Protein AF-A0A7Y5Q045-F1 (afdb_monomer_lite)

Sequence (59 aa):
MPPLRFRTFGDWTRERFGAPLHRVALDAGSQCPNRDGSKGFGGCVYCDVEGSGTGALRA

Foldseek 3Di:
DDDDPDDDPQNVCCVVPVDGDDDDFDDPVDDDCCPVVVNHHQDDPPADSVGPHPCVPPD

Radius of gyration: 17.97 Å; chains: 1; bounding box: 30×35×51 Å

Structure (mmCIF, N/CA/C/O backbone):
data_AF-A0A7Y5Q045-F1
#
_entry.id   AF-A0A7Y5Q045-F1
#
loop_
_atom_site.group_PDB
_atom_site.id
_atom_site.type_symbol
_atom_site.label_atom_id
_atom_site.label_alt_id
_atom_site.label_comp_id
_atom_site.label_asym_id
_atom_site.label_entity_id
_atom_site.label_seq_id
_atom_site.pdbx_PDB_ins_code
_atom_site.Cartn_x
_atom_site.Cartn_y
_atom_site.Cartn_z
_atom_site.occupancy
_atom_site.B_iso_or_equiv
_atom_site.auth_seq_id
_atom_site.auth_comp_id
_atom_site.auth_asym_id
_atom_site.auth_atom_id
_atom_site.pdbx_PDB_model_num
ATOM 1 N N . MET A 1 1 ? -3.106 4.582 30.043 1.00 68.38 1 MET A N 1
ATOM 2 C CA . MET A 1 1 ? -2.513 5.274 28.877 1.00 68.38 1 MET A CA 1
ATOM 3 C C . MET A 1 1 ? -3.399 6.470 28.564 1.00 68.38 1 MET A C 1
ATOM 5 O O . MET A 1 1 ? -4.607 6.265 28.512 1.00 68.38 1 MET A O 1
ATOM 9 N N . PRO A 1 2 ? -2.868 7.697 28.458 1.00 78.44 2 PRO A N 1
ATOM 10 C CA . PRO A 1 2 ? -3.678 8.857 28.084 1.00 78.44 2 PRO A CA 1
ATOM 11 C C . PRO A 1 2 ? -4.287 8.675 26.678 1.00 78.44 2 PRO A C 1
ATOM 13 O O . PRO A 1 2 ? -3.716 7.934 25.871 1.00 78.44 2 PRO A O 1
ATOM 16 N N . PRO A 1 3 ? -5.435 9.313 26.379 1.00 81.12 3 PRO A N 1
ATOM 17 C CA . PRO A 1 3 ? -6.083 9.192 25.077 1.00 81.12 3 PRO A CA 1
ATOM 18 C C . PRO A 1 3 ? -5.192 9.754 23.963 1.00 81.12 3 PRO A C 1
ATOM 20 O O . PRO A 1 3 ? -4.513 10.771 24.137 1.00 81.12 3 PRO A O 1
ATOM 23 N N . LEU A 1 4 ? -5.193 9.083 22.809 1.00 87.56 4 LEU A N 1
ATOM 24 C CA . LEU A 1 4 ? -4.477 9.551 21.626 1.00 87.56 4 LEU A CA 1
ATOM 25 C C . LEU A 1 4 ? -5.094 10.868 21.135 1.00 87.56 4 LEU A C 1
ATOM 27 O O . LEU A 1 4 ? -6.309 11.043 21.141 1.00 87.56 4 LEU A O 1
ATOM 31 N N . ARG A 1 5 ? -4.252 11.797 20.665 1.00 93.62 5 ARG A N 1
ATOM 32 C CA . ARG A 1 5 ? -4.702 13.082 20.088 1.00 93.62 5 ARG A CA 1
ATOM 33 C C . ARG A 1 5 ? -5.364 12.935 18.714 1.00 93.62 5 ARG A C 1
ATOM 35 O O . ARG A 1 5 ? -5.859 13.913 18.167 1.00 93.62 5 ARG A O 1
ATOM 42 N N . PHE A 1 6 ? -5.338 11.736 18.147 1.00 92.62 6 PHE A N 1
ATOM 43 C CA . PHE A 1 6 ? -5.932 11.404 16.863 1.00 92.62 6 PHE A CA 1
ATOM 44 C C . PHE A 1 6 ? -6.735 10.114 16.991 1.00 92.62 6 PHE A C 1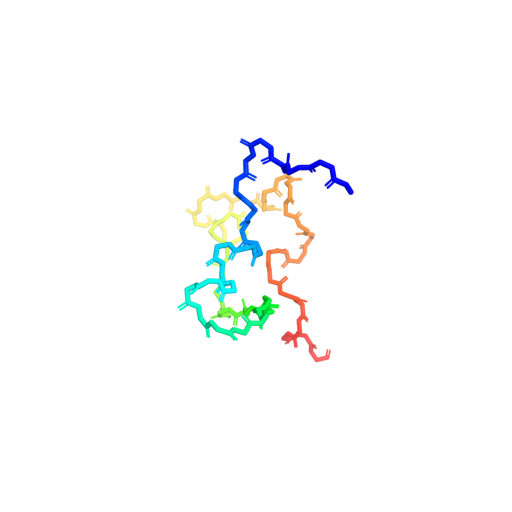
ATOM 46 O O . PHE A 1 6 ? -6.417 9.237 17.796 1.00 92.62 6 PHE A O 1
ATOM 53 N N . ARG A 1 7 ? -7.769 9.996 16.161 1.00 90.69 7 ARG A N 1
ATOM 54 C CA . ARG A 1 7 ? -8.572 8.783 16.048 1.00 90.69 7 ARG A CA 1
ATOM 55 C C . ARG A 1 7 ? -7.808 7.768 15.207 1.00 90.69 7 ARG A C 1
ATOM 57 O O . ARG A 1 7 ? -7.481 8.053 14.055 1.00 90.69 7 ARG A O 1
ATOM 64 N N . THR A 1 8 ? -7.525 6.591 15.758 1.00 92.94 8 THR A N 1
ATOM 65 C CA . THR A 1 8 ? -6.884 5.537 14.967 1.00 92.94 8 THR A CA 1
ATOM 66 C C . THR A 1 8 ? -7.885 4.929 13.991 1.00 92.94 8 THR A C 1
ATOM 68 O O . THR A 1 8 ? -9.092 4.890 14.243 1.00 92.94 8 THR A O 1
ATOM 71 N N . PHE A 1 9 ? -7.386 4.404 12.873 1.00 92.56 9 PHE A N 1
ATOM 72 C CA . PHE A 1 9 ? -8.227 3.647 11.948 1.00 92.56 9 PHE A CA 1
ATOM 73 C C . PHE A 1 9 ? -8.851 2.415 12.628 1.00 92.56 9 PHE A C 1
ATOM 75 O O . PHE A 1 9 ? -9.994 2.064 12.346 1.00 92.56 9 PHE A O 1
ATOM 82 N N . GLY A 1 10 ? -8.136 1.790 13.570 1.00 92.38 10 GLY A N 1
ATOM 83 C CA . GLY A 1 10 ? -8.647 0.672 14.366 1.00 92.38 10 GLY A CA 1
ATOM 84 C C . GLY A 1 10 ? -9.841 1.052 15.246 1.00 92.38 10 GLY A C 1
ATOM 85 O O . GLY A 1 10 ? -10.818 0.312 15.298 1.00 92.38 10 GLY A O 1
ATOM 86 N N . ASP A 1 11 ? -9.799 2.211 15.901 1.00 92.56 11 ASP A N 1
ATOM 87 C CA . ASP A 1 11 ? -10.917 2.682 16.732 1.00 92.56 11 ASP A CA 1
ATOM 88 C C . ASP A 1 11 ? -12.116 3.057 15.861 1.00 92.56 11 ASP A C 1
ATOM 90 O O . ASP A 1 11 ? -13.231 2.605 16.106 1.00 92.56 11 ASP A O 1
ATOM 94 N N . TRP A 1 12 ? -11.872 3.799 14.775 1.00 93.88 12 TRP A N 1
ATOM 95 C CA . TRP A 1 12 ? -12.922 4.167 13.823 1.00 93.88 12 TRP A CA 1
ATOM 96 C C . TRP A 1 12 ? -13.618 2.943 13.211 1.00 93.88 12 TRP A C 1
ATOM 98 O O . TRP A 1 12 ? -14.843 2.910 13.107 1.00 93.88 12 TRP A O 1
ATOM 108 N N . THR A 1 13 ? -12.853 1.921 12.817 1.00 96.56 13 THR A N 1
ATOM 109 C CA . THR A 1 13 ? -13.423 0.694 12.241 1.00 96.56 13 THR A CA 1
ATOM 110 C C . THR A 1 13 ? -14.215 -0.108 13.271 1.00 96.56 13 THR A C 1
ATOM 112 O O . THR A 1 13 ? -15.311 -0.561 12.951 1.00 96.56 13 THR A O 1
ATOM 115 N N . ARG A 1 14 ? -13.737 -0.235 14.516 1.00 94.69 14 ARG A N 1
ATOM 116 C CA . ARG A 1 14 ? -14.506 -0.904 15.580 1.00 94.69 14 ARG A CA 1
ATOM 117 C C . ARG A 1 14 ? -15.819 -0.189 15.879 1.00 94.69 14 ARG A C 1
ATOM 119 O O . ARG A 1 14 ? -16.840 -0.856 15.992 1.00 94.69 14 ARG A O 1
ATOM 126 N N . GLU A 1 15 ? -15.810 1.141 15.956 1.00 95.00 15 GLU A N 1
ATOM 127 C CA . GLU A 1 15 ? -17.034 1.931 16.146 1.00 95.00 15 GLU A CA 1
ATOM 128 C C . GLU A 1 15 ? -18.018 1.754 14.984 1.00 95.00 15 GLU A C 1
ATOM 130 O O . GLU A 1 15 ? -19.219 1.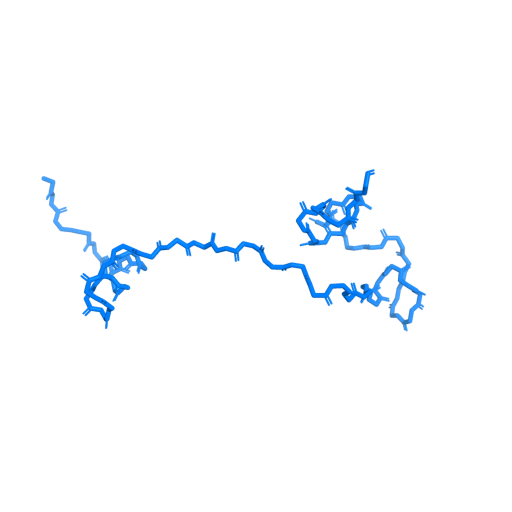620 15.204 1.00 95.00 15 GLU A O 1
ATOM 135 N N . ARG A 1 16 ? -17.522 1.724 13.739 1.00 96.94 16 ARG A N 1
ATOM 136 C CA . ARG A 1 16 ? -18.369 1.613 12.545 1.00 96.94 16 ARG A CA 1
ATOM 137 C C . ARG A 1 16 ? -18.942 0.212 12.319 1.00 96.94 16 ARG A C 1
ATOM 139 O O . ARG A 1 16 ? -20.061 0.104 11.824 1.00 96.94 16 ARG A O 1
ATOM 146 N N . PHE A 1 17 ? -18.172 -0.836 12.600 1.00 96.69 17 PHE A N 1
ATOM 147 C CA . PHE A 1 17 ? -18.505 -2.212 12.208 1.00 96.69 17 PHE A CA 1
ATOM 148 C C . PHE A 1 17 ? -18.768 -3.151 13.394 1.00 96.69 17 PHE A C 1
ATOM 150 O O . PHE A 1 17 ? -19.153 -4.296 13.181 1.00 96.69 17 PHE A O 1
ATOM 157 N N . GLY A 1 18 ? -18.566 -2.699 14.636 1.00 96.69 18 GLY A N 1
ATOM 158 C CA . GLY A 1 18 ? -18.844 -3.472 15.854 1.00 96.69 18 GLY A CA 1
ATOM 159 C C . GLY A 1 18 ? -17.861 -4.614 16.137 1.00 96.69 18 GLY A C 1
ATOM 160 O O . GLY A 1 18 ? -18.029 -5.332 17.120 1.00 96.69 18 GLY A O 1
ATOM 161 N N . ALA A 1 19 ? -16.832 -4.790 15.305 1.00 94.88 19 ALA A N 1
ATOM 162 C CA . ALA A 1 19 ? -15.846 -5.858 15.425 1.00 94.88 19 ALA A CA 1
ATOM 163 C C . ALA A 1 19 ? -14.459 -5.411 14.921 1.00 94.88 19 ALA A C 1
ATOM 165 O O . ALA A 1 19 ? -14.362 -4.464 14.132 1.00 94.88 19 ALA A O 1
ATOM 166 N N . PRO A 1 20 ? -13.367 -6.075 15.352 1.00 91.62 20 PRO A N 1
ATOM 167 C CA . PRO A 1 20 ? -12.053 -5.890 14.748 1.00 91.62 20 PRO A CA 1
ATOM 168 C C . PRO A 1 20 ? -12.083 -6.237 13.256 1.00 91.62 20 PRO A C 1
ATOM 170 O O . PRO A 1 20 ? -12.574 -7.295 12.869 1.00 91.62 20 PRO A O 1
ATOM 173 N N . LEU A 1 21 ? -11.524 -5.360 12.425 1.00 94.94 21 LEU A N 1
ATOM 174 C CA . LEU A 1 21 ? -11.329 -5.637 11.007 1.00 94.94 21 LEU A CA 1
ATOM 175 C C . LEU A 1 21 ? -9.902 -6.097 10.726 1.00 94.94 21 LEU A C 1
ATOM 177 O O . LEU A 1 21 ? -8.936 -5.574 11.285 1.00 94.94 21 LEU A O 1
ATOM 181 N N . HIS A 1 22 ? -9.784 -7.027 9.786 1.00 91.38 22 HIS A N 1
ATOM 182 C CA . HIS A 1 22 ? -8.516 -7.503 9.255 1.00 91.38 22 HIS A CA 1
ATOM 183 C C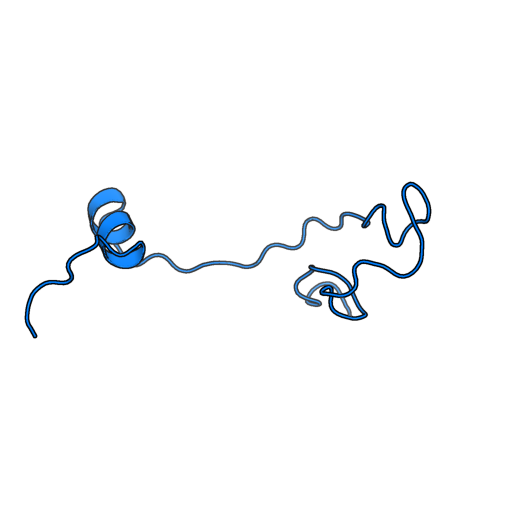 . HIS A 1 22 ? -8.407 -7.125 7.781 1.00 91.38 22 HIS A C 1
ATOM 185 O O . HIS A 1 22 ? -9.383 -7.184 7.033 1.00 91.38 22 HIS A O 1
ATOM 191 N N . ARG A 1 23 ? -7.210 -6.716 7.357 1.00 88.75 23 ARG A N 1
ATOM 192 C CA . ARG A 1 23 ? -6.932 -6.466 5.942 1.00 88.75 23 ARG A CA 1
ATOM 193 C C . ARG A 1 23 ? -6.648 -7.797 5.265 1.00 88.75 23 ARG A C 1
ATOM 195 O O . ARG A 1 23 ? -5.717 -8.490 5.663 1.00 88.75 23 ARG A O 1
ATOM 202 N N . VAL A 1 24 ? -7.430 -8.116 4.242 1.00 87.38 24 VAL A N 1
ATOM 203 C CA . VAL A 1 24 ? -7.146 -9.220 3.327 1.00 87.38 24 VAL A CA 1
ATOM 204 C C . VAL A 1 24 ? -6.485 -8.616 2.104 1.00 87.38 24 VAL A C 1
ATOM 206 O O . VAL A 1 24 ? -7.040 -7.713 1.478 1.00 87.38 24 VAL A O 1
ATOM 209 N N . ALA A 1 25 ? -5.278 -9.071 1.798 1.00 82.19 25 ALA A N 1
ATOM 210 C CA . ALA A 1 25 ? -4.615 -8.656 0.581 1.00 82.19 25 ALA A CA 1
ATOM 211 C C . ALA A 1 25 ? -5.232 -9.430 -0.593 1.00 82.19 25 ALA A C 1
ATOM 213 O O . ALA A 1 25 ? -5.321 -10.656 -0.554 1.00 82.19 25 ALA A O 1
ATOM 214 N N . LEU A 1 26 ? -5.709 -8.699 -1.597 1.00 80.94 26 LEU A N 1
ATOM 215 C CA . LEU A 1 26 ? -6.341 -9.255 -2.787 1.00 80.94 26 LEU A CA 1
ATOM 216 C C . LEU A 1 26 ? -5.447 -8.979 -3.986 1.00 80.94 26 LEU A C 1
ATOM 218 O O . LEU A 1 26 ? -5.034 -7.840 -4.204 1.00 80.94 26 LEU A O 1
ATOM 222 N N . ASP A 1 27 ? -5.180 -10.024 -4.758 1.00 80.69 27 ASP A N 1
ATOM 223 C CA . ASP A 1 27 ? -4.553 -9.906 -6.063 1.00 80.69 27 ASP A CA 1
ATOM 224 C C . ASP A 1 27 ? -5.653 -9.954 -7.127 1.00 80.69 27 ASP A C 1
ATOM 226 O O . ASP A 1 27 ? -6.437 -10.901 -7.180 1.00 80.69 27 ASP A O 1
ATOM 230 N N . ALA A 1 28 ? -5.752 -8.899 -7.933 1.00 81.69 28 ALA A N 1
ATOM 231 C CA . ALA A 1 28 ? -6.768 -8.787 -8.974 1.00 81.69 28 ALA A CA 1
ATOM 232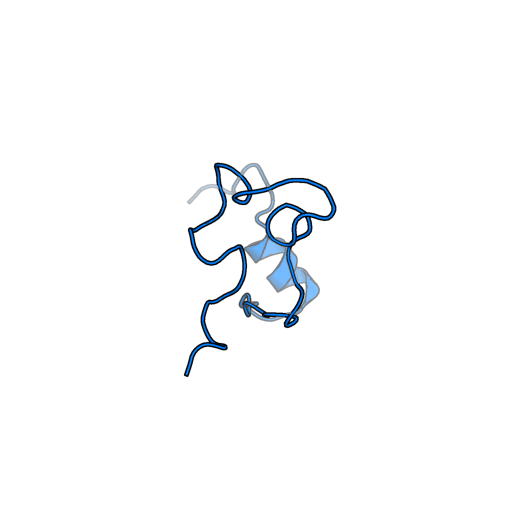 C C . ALA A 1 28 ? -6.360 -9.482 -10.286 1.00 81.69 28 ALA A C 1
ATOM 234 O O . ALA A 1 28 ? -7.101 -9.392 -11.264 1.00 81.69 28 ALA A O 1
ATOM 235 N N . GLY A 1 29 ? -5.179 -10.112 -10.348 1.00 81.81 29 GLY A N 1
ATOM 236 C CA . GLY A 1 29 ? -4.632 -10.681 -11.582 1.00 81.81 29 GLY A CA 1
ATOM 237 C C . GLY A 1 29 ? -4.348 -9.624 -12.654 1.00 81.81 29 GLY A C 1
ATOM 238 O O . GLY A 1 29 ? -4.299 -9.937 -13.842 1.00 81.81 29 GLY A O 1
ATOM 239 N N . SER A 1 30 ? -4.217 -8.356 -12.256 1.00 83.44 30 SER A N 1
ATOM 240 C CA . SER A 1 30 ? -3.986 -7.242 -13.168 1.00 83.44 30 SER A CA 1
ATOM 241 C C . SER A 1 30 ? -2.503 -7.082 -13.484 1.00 83.44 30 SER A C 1
ATOM 243 O O . SER A 1 30 ? -1.629 -7.300 -12.644 1.00 83.44 30 SER A O 1
ATOM 245 N N . GLN A 1 31 ? -2.208 -6.661 -14.713 1.00 85.25 31 GLN A N 1
ATOM 246 C CA . GLN A 1 31 ? -0.845 -6.337 -15.118 1.00 85.25 31 GLN A CA 1
ATOM 247 C C . GLN A 1 31 ? -0.520 -4.866 -14.810 1.00 85.25 31 GLN A C 1
ATOM 249 O O . GLN A 1 31 ? -1.389 -3.993 -14.853 1.00 85.25 31 GLN A O 1
ATOM 254 N N . CYS A 1 32 ? 0.739 -4.583 -14.461 1.00 89.56 32 CYS A N 1
ATOM 255 C CA . CYS A 1 32 ? 1.196 -3.227 -14.157 1.00 89.56 32 CYS A CA 1
ATOM 256 C C . CYS A 1 32 ? 1.646 -2.506 -15.440 1.00 89.56 32 CYS A C 1
ATOM 258 O O . CYS A 1 32 ? 2.574 -2.996 -16.087 1.00 89.56 32 CYS A O 1
ATOM 260 N N . PRO A 1 33 ? 1.129 -1.299 -15.741 1.00 91.81 33 PRO A N 1
ATOM 261 C CA . PRO A 1 33 ? 1.463 -0.579 -16.972 1.00 91.81 33 PRO A CA 1
ATOM 262 C C . PRO A 1 33 ? 2.930 -0.123 -17.068 1.00 91.81 33 PRO A C 1
ATOM 264 O O . PRO A 1 33 ? 3.453 0.150 -18.146 1.00 91.81 33 PRO A O 1
ATOM 267 N N . ASN A 1 34 ? 3.616 -0.038 -15.925 1.00 92.75 34 ASN A N 1
ATOM 268 C CA . ASN A 1 34 ? 5.047 0.276 -15.856 1.00 92.75 34 ASN A CA 1
ATOM 269 C C . ASN A 1 34 ? 5.933 -0.974 -16.016 1.00 92.75 34 ASN A C 1
ATOM 271 O O . ASN A 1 34 ? 7.159 -0.864 -16.009 1.00 92.75 34 ASN A O 1
ATOM 275 N N . ARG A 1 35 ? 5.327 -2.166 -16.086 1.00 89.56 35 ARG A N 1
ATOM 276 C CA . ARG A 1 35 ? 6.009 -3.451 -16.296 1.00 89.56 35 ARG A CA 1
ATOM 277 C C . ARG A 1 35 ? 5.632 -4.090 -17.629 1.00 89.56 35 ARG A C 1
ATOM 279 O O . ARG A 1 35 ? 6.489 -4.715 -18.238 1.00 89.56 35 ARG A O 1
ATOM 286 N N . ASP A 1 36 ? 4.389 -3.932 -18.076 1.00 90.25 36 ASP A N 1
ATOM 287 C CA . ASP A 1 36 ? 3.915 -4.449 -19.366 1.00 90.25 36 A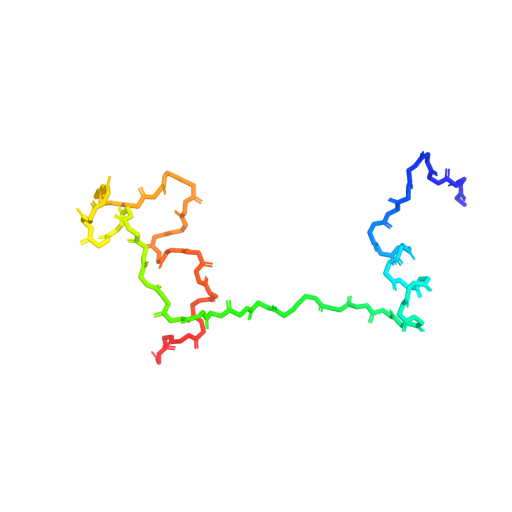SP A CA 1
ATOM 288 C C . ASP A 1 36 ? 4.387 -3.631 -20.581 1.00 90.25 36 ASP A C 1
ATOM 290 O O . ASP A 1 36 ? 4.209 -4.069 -21.714 1.00 90.25 36 ASP A O 1
ATOM 294 N N . GLY A 1 37 ? 5.014 -2.470 -20.358 1.00 91.75 37 GLY A N 1
ATOM 295 C CA . GLY A 1 37 ? 5.552 -1.616 -21.417 1.00 91.75 37 GLY A CA 1
ATOM 296 C C . GLY A 1 37 ? 4.606 -0.520 -21.909 1.00 91.75 37 GLY A C 1
ATOM 297 O O . GLY A 1 37 ? 5.035 0.332 -22.684 1.00 91.75 37 GLY A O 1
ATOM 298 N N . SER A 1 38 ? 3.344 -0.487 -21.470 1.00 94.75 38 SER A N 1
ATOM 299 C CA . SER A 1 38 ? 2.346 0.476 -21.964 1.00 94.75 38 SER A CA 1
ATOM 300 C C . SER A 1 38 ? 2.587 1.913 -21.491 1.00 94.75 38 SER A C 1
ATOM 302 O O . SER A 1 38 ? 2.260 2.859 -22.208 1.00 94.75 38 SER A O 1
ATOM 304 N N . LYS A 1 39 ? 3.159 2.099 -20.294 1.00 94.31 39 LYS A N 1
ATOM 305 C CA . LYS A 1 39 ? 3.520 3.420 -19.736 1.00 94.31 39 LYS A CA 1
ATOM 306 C C . LYS A 1 39 ? 4.984 3.532 -19.311 1.00 94.31 39 LYS A C 1
ATOM 308 O O . LYS A 1 39 ? 5.447 4.631 -19.018 1.00 94.31 39 LYS A O 1
ATOM 313 N N . GLY A 1 40 ? 5.709 2.420 -19.269 1.00 91.81 40 GLY A N 1
ATOM 314 C CA . GLY A 1 40 ? 7.116 2.371 -18.894 1.00 91.81 40 GLY A CA 1
ATOM 315 C C . GLY A 1 40 ? 7.629 0.939 -18.805 1.00 91.81 40 GLY A C 1
ATOM 316 O O . GLY A 1 40 ? 6.872 -0.011 -19.001 1.00 91.81 40 GLY A O 1
ATOM 317 N N . PHE A 1 41 ? 8.912 0.795 -18.481 1.00 90.69 41 PHE A N 1
ATOM 318 C CA . PHE A 1 41 ? 9.595 -0.495 -18.392 1.00 90.69 41 PHE A CA 1
ATOM 319 C C . PHE A 1 41 ? 10.265 -0.669 -17.025 1.00 90.69 41 PHE A C 1
ATOM 321 O O . PHE A 1 41 ? 10.673 0.306 -16.398 1.00 90.69 41 PHE A O 1
ATOM 328 N N . GLY A 1 42 ? 10.405 -1.919 -16.576 1.00 88.56 42 GLY A N 1
ATOM 329 C CA . GLY A 1 42 ? 11.148 -2.280 -15.358 1.00 88.56 42 GLY A CA 1
ATOM 330 C C . GLY A 1 42 ? 10.373 -2.165 -14.038 1.00 88.56 42 GLY A C 1
ATOM 331 O O . GLY A 1 42 ? 10.815 -2.714 -13.032 1.00 88.56 42 GLY A O 1
ATOM 332 N N . GLY A 1 43 ? 9.190 -1.546 -14.031 1.00 90.69 43 GLY A N 1
ATOM 333 C CA . GLY A 1 43 ? 8.387 -1.333 -12.825 1.00 90.69 43 GLY A CA 1
ATOM 334 C C . GLY A 1 43 ? 8.796 -0.100 -12.014 1.00 90.69 43 GLY A C 1
ATOM 335 O O . GLY A 1 43 ? 9.750 0.604 -12.332 1.00 90.69 43 GLY A O 1
ATOM 336 N N . CYS A 1 44 ? 8.026 0.209 -10.967 1.00 91.00 44 CYS A N 1
ATOM 337 C CA . CYS A 1 44 ? 8.325 1.342 -10.092 1.00 91.00 44 CYS A CA 1
ATOM 338 C C . CYS A 1 44 ? 9.515 1.029 -9.176 1.00 91.00 44 CYS A C 1
ATOM 340 O O . CYS A 1 44 ? 9.616 -0.083 -8.668 1.00 91.00 44 CYS A O 1
ATOM 342 N N . VAL A 1 45 ? 10.328 2.042 -8.855 1.00 91.19 45 VAL A N 1
ATOM 343 C CA . VAL A 1 45 ? 11.505 1.914 -7.965 1.00 91.19 45 VAL A CA 1
ATOM 344 C C . VAL A 1 45 ? 11.185 1.396 -6.558 1.00 91.19 45 VAL A C 1
ATOM 346 O O . VAL A 1 45 ? 12.066 0.907 -5.865 1.00 91.19 45 VAL A O 1
ATOM 349 N N . TYR A 1 46 ? 9.932 1.533 -6.127 1.00 89.38 46 TYR A N 1
ATOM 350 C CA . TYR A 1 46 ? 9.440 1.091 -4.822 1.00 89.38 46 TYR A CA 1
ATOM 351 C C . TYR A 1 46 ? 8.640 -0.215 -4.893 1.00 89.38 46 TYR A C 1
ATOM 353 O O . TYR A 1 46 ? 8.216 -0.721 -3.856 1.00 89.38 46 TYR A O 1
ATOM 361 N N . CYS A 1 47 ? 8.346 -0.723 -6.094 1.00 86.88 47 CYS A N 1
ATOM 362 C CA . CYS A 1 47 ? 7.668 -2.004 -6.224 1.00 86.88 47 CYS A CA 1
ATOM 363 C C . CYS A 1 47 ? 8.668 -3.129 -5.975 1.00 86.88 47 CYS A C 1
ATOM 365 O O . CYS A 1 47 ? 9.807 -3.060 -6.435 1.00 86.88 47 CYS A O 1
ATOM 367 N N . ASP A 1 48 ? 8.200 -4.199 -5.335 1.00 83.81 48 ASP A N 1
ATOM 368 C CA . ASP A 1 48 ? 8.927 -5.463 -5.325 1.00 83.81 48 ASP A CA 1
ATOM 369 C C . ASP A 1 48 ? 9.185 -5.932 -6.765 1.00 83.81 48 ASP A C 1
ATOM 371 O O . ASP A 1 48 ? 8.444 -5.553 -7.683 1.00 83.81 48 ASP A O 1
ATOM 375 N N . VAL A 1 49 ? 10.220 -6.754 -6.969 1.00 81.25 49 VAL A N 1
ATOM 376 C CA . VAL A 1 49 ? 10.586 -7.333 -8.270 1.00 81.25 49 VAL A CA 1
ATOM 377 C C . VAL A 1 49 ? 9.413 -8.031 -8.954 1.00 81.25 49 VAL A C 1
ATOM 379 O O . VAL A 1 49 ? 9.346 -8.017 -10.183 1.00 81.25 49 VAL A O 1
ATOM 382 N N . GLU A 1 50 ? 8.454 -8.546 -8.187 1.00 78.19 50 GLU A N 1
ATOM 383 C CA . GLU A 1 50 ? 7.263 -9.223 -8.698 1.00 78.19 50 GLU A CA 1
ATOM 384 C C . GLU A 1 50 ? 6.033 -8.310 -8.858 1.00 78.19 50 GLU A C 1
ATOM 386 O O . GLU A 1 50 ? 5.041 -8.719 -9.459 1.00 78.19 50 GLU A O 1
ATOM 391 N N . GLY A 1 51 ? 6.096 -7.055 -8.401 1.00 82.88 51 GLY A N 1
ATOM 392 C CA . GLY A 1 51 ? 4.994 -6.088 -8.456 1.00 82.88 51 GLY A CA 1
ATOM 393 C C . GLY A 1 51 ? 4.342 -5.831 -7.094 1.00 82.88 51 GLY A C 1
ATOM 394 O O . GLY A 1 51 ? 4.951 -6.040 -6.055 1.00 82.88 51 GLY A O 1
ATOM 395 N N . SER A 1 52 ? 3.114 -5.303 -7.091 1.00 80.75 52 SER A N 1
ATOM 396 C CA . SER A 1 52 ? 2.360 -4.989 -5.860 1.00 80.75 52 SER A CA 1
ATOM 397 C C . SER A 1 52 ? 1.388 -6.092 -5.427 1.00 80.75 52 SER A C 1
ATOM 399 O O . SER A 1 52 ? 0.597 -5.873 -4.510 1.00 80.75 52 SER A O 1
ATOM 401 N N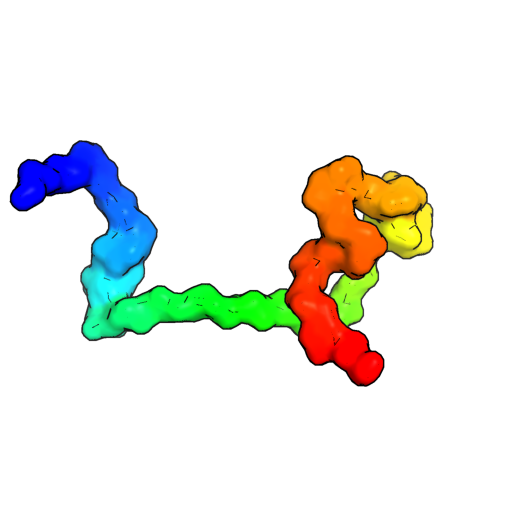 . GLY A 1 53 ? 1.378 -7.224 -6.134 1.00 80.12 53 GLY A N 1
ATOM 402 C CA . GLY A 1 53 ? 0.544 -8.377 -5.803 1.00 80.12 53 GLY A CA 1
ATOM 403 C C . GLY A 1 53 ? 0.991 -9.050 -4.507 1.00 80.12 53 GLY A C 1
ATOM 404 O O . GLY A 1 53 ? 2.046 -8.745 -3.954 1.00 80.12 53 GLY A O 1
ATOM 405 N N . THR A 1 54 ? 0.190 -9.991 -4.015 1.00 77.12 54 THR A N 1
ATOM 406 C CA . THR A 1 54 ? 0.530 -10.757 -2.802 1.00 77.12 54 THR A CA 1
ATOM 407 C C . THR A 1 54 ? 1.554 -11.857 -3.058 1.00 77.12 54 THR A C 1
ATOM 409 O O . THR A 1 54 ? 2.015 -12.484 -2.109 1.00 77.12 54 THR A O 1
ATOM 412 N N . GLY A 1 55 ? 1.851 -12.151 -4.329 1.00 72.69 55 GLY A N 1
ATOM 413 C CA . GLY A 1 55 ? 2.629 -13.322 -4.739 1.00 72.69 55 GLY A CA 1
ATOM 414 C C . GLY A 1 55 ? 1.869 -14.647 -4.593 1.00 72.69 55 GLY A C 1
ATOM 415 O O . GLY A 1 55 ? 2.347 -15.671 -5.065 1.00 72.69 55 GLY A O 1
ATOM 416 N N . ALA A 1 56 ? 0.662 -14.644 -4.012 1.00 68.88 56 ALA A N 1
ATOM 417 C CA . ALA A 1 56 ? -0.112 -15.853 -3.712 1.00 68.88 56 ALA A CA 1
ATOM 418 C C . ALA A 1 56 ? -0.679 -16.567 -4.955 1.00 68.88 56 ALA A C 1
ATOM 420 O O . ALA A 1 56 ? -1.178 -17.681 -4.842 1.00 68.88 56 ALA A O 1
ATOM 421 N N . LEU A 1 57 ? -0.624 -15.929 -6.129 1.00 65.50 57 LEU A N 1
ATOM 422 C CA . LEU A 1 57 ? -1.008 -16.528 -7.411 1.00 65.50 57 LEU A CA 1
ATOM 423 C C . LEU A 1 57 ? 0.124 -17.335 -8.072 1.00 65.50 57 LEU A C 1
ATOM 425 O O . LEU A 1 57 ? -0.094 -17.916 -9.135 1.00 65.50 57 LEU A O 1
ATOM 429 N N . ARG A 1 58 ? 1.327 -17.376 -7.483 1.00 61.12 58 ARG A N 1
ATOM 430 C CA . ARG A 1 58 ? 2.411 -18.241 -7.961 1.00 61.12 58 ARG A CA 1
ATOM 431 C C . ARG A 1 58 ? 2.227 -19.658 -7.410 1.00 61.12 58 ARG A C 1
ATOM 433 O O . ARG A 1 58 ? 2.092 -19.828 -6.201 1.00 61.12 58 ARG A O 1
ATOM 440 N N . ALA A 1 59 ? 2.178 -20.631 -8.321 1.00 58.75 59 ALA A N 1
ATOM 441 C CA . ALA A 1 59 ? 2.175 -22.062 -8.017 1.00 58.75 59 ALA A CA 1
ATOM 442 C C . ALA A 1 59 ? 3.554 -22.538 -7.545 1.00 58.75 59 ALA A C 1
ATOM 444 O O . ALA A 1 59 ? 4.562 -22.002 -8.065 1.00 58.75 59 ALA A O 1
#

Secondary structure (DSSP, 8-state):
-PPPSS--HHHHHHHHHSS---PPP----PPPTTTSSSS-SS--TTSBTTBSS-STT--

pLDDT: mean 86.51, std 8.87, range [58.75, 96.94]